Protein AF-A0A1I4FIX0-F1 (afdb_monomer)

Foldseek 3Di:
DDDPDDVVVVVVVVVVVVVPPVPDPPQVVPPDPLVVDLVSQPVVVVCVVVVPDQVLVVLVVVLVVLVVVLVVDPDPVVNVVSVVVNVVSVVVSVVSVVCSVVRD

Sequence (104 aa):
MAQMMNPAIERALTQAAQMTDHSTSAGAGQPLAFLTRPSDAVIDRIMNETQAKPLALGLKQQLTQAMARLRGLIEPEERRAQMRLVADLQTRLGLEMNVMQKYG

Structure (mmCIF, N/CA/C/O backbone):
data_AF-A0A1I4FIX0-F1
#
_entry.id   AF-A0A1I4FIX0-F1
#
loop_
_atom_site.group_PDB
_atom_site.id
_atom_site.type_symbol
_atom_site.label_atom_id
_atom_site.label_alt_id
_atom_site.label_comp_id
_atom_site.label_asym_id
_atom_site.label_entity_id
_atom_site.label_seq_id
_atom_site.pdbx_PDB_ins_code
_atom_site.Cartn_x
_atom_site.Cartn_y
_atom_site.Cartn_z
_atom_site.occupancy
_atom_site.B_iso_or_equiv
_atom_site.auth_seq_id
_atom_site.auth_comp_id
_atom_site.auth_asym_id
_atom_site.auth_atom_id
_atom_site.pdbx_PDB_model_num
ATOM 1 N N . MET A 1 1 ? 28.310 -31.978 -40.748 1.00 35.75 1 MET A N 1
ATOM 2 C CA . MET A 1 1 ? 27.782 -31.495 -42.040 1.00 35.75 1 MET A CA 1
ATOM 3 C C . MET A 1 1 ? 27.485 -30.019 -41.869 1.00 35.75 1 MET A C 1
ATOM 5 O O . MET A 1 1 ? 26.625 -29.684 -41.068 1.00 35.75 1 MET A O 1
ATOM 9 N N . ALA A 1 2 ? 28.316 -29.166 -42.471 1.00 45.72 2 ALA A N 1
ATOM 10 C CA . ALA A 1 2 ? 28.280 -27.720 -42.285 1.00 45.72 2 ALA A CA 1
ATOM 11 C C . ALA A 1 2 ? 26.966 -27.165 -42.836 1.00 45.72 2 ALA A C 1
ATOM 13 O O . ALA A 1 2 ? 26.617 -27.405 -43.991 1.00 45.72 2 ALA A O 1
ATOM 14 N N . GLN A 1 3 ? 26.218 -26.483 -41.978 1.00 57.94 3 GLN A N 1
ATOM 15 C CA . GLN A 1 3 ? 24.966 -25.842 -42.335 1.00 57.94 3 GLN A CA 1
ATOM 16 C C . GLN A 1 3 ? 25.291 -24.764 -43.370 1.00 57.94 3 GLN A C 1
ATOM 18 O O . GLN A 1 3 ? 26.036 -23.831 -43.079 1.00 57.94 3 GLN A O 1
ATOM 23 N N . MET A 1 4 ? 24.809 -24.963 -44.597 1.00 53.41 4 MET A N 1
ATOM 24 C CA . MET A 1 4 ? 24.970 -24.049 -45.724 1.00 53.41 4 MET A CA 1
ATOM 25 C C . MET A 1 4 ? 24.334 -22.712 -45.330 1.00 53.41 4 MET A C 1
ATOM 27 O O . MET A 1 4 ? 23.114 -22.555 -45.371 1.00 53.41 4 MET A O 1
ATOM 31 N N . MET A 1 5 ? 25.164 -21.790 -44.838 1.00 56.53 5 MET A N 1
ATOM 32 C CA . MET A 1 5 ? 24.756 -20.448 -44.452 1.00 56.53 5 MET A CA 1
ATOM 33 C C . MET A 1 5 ? 24.160 -19.787 -45.697 1.00 56.53 5 MET A C 1
ATOM 35 O O . MET A 1 5 ? 24.756 -19.802 -46.773 1.00 56.53 5 MET A O 1
ATOM 39 N N . ASN A 1 6 ? 22.934 -19.282 -45.587 1.00 69.44 6 ASN A N 1
ATOM 40 C CA . ASN A 1 6 ? 22.249 -18.648 -46.705 1.00 69.44 6 ASN A CA 1
ATOM 41 C C . ASN A 1 6 ? 23.110 -17.465 -47.208 1.00 69.44 6 ASN A C 1
ATOM 43 O O . ASN A 1 6 ? 23.415 -16.576 -46.409 1.00 69.44 6 ASN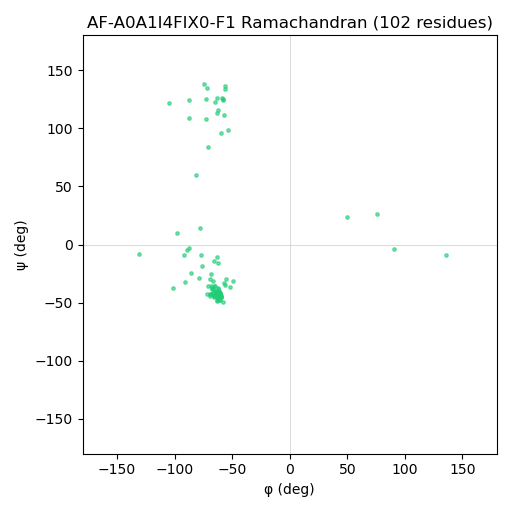 A O 1
ATOM 4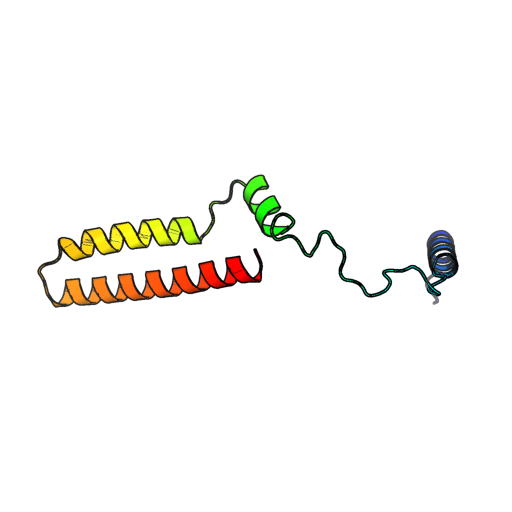7 N N . PRO A 1 7 ? 23.481 -17.400 -48.501 1.00 65.19 7 PRO A N 1
ATOM 48 C CA . PRO A 1 7 ? 24.368 -16.360 -49.037 1.00 65.19 7 PRO A CA 1
ATOM 49 C C . PRO A 1 7 ? 23.793 -14.941 -48.907 1.00 65.19 7 PRO A C 1
ATOM 51 O O . PRO A 1 7 ? 24.524 -13.959 -49.034 1.00 65.19 7 PRO A O 1
ATOM 54 N N . ALA A 1 8 ? 22.489 -14.808 -48.646 1.00 60.88 8 ALA A N 1
ATOM 55 C CA . ALA A 1 8 ? 21.871 -13.534 -48.293 1.00 60.88 8 ALA A CA 1
ATOM 56 C C . ALA A 1 8 ? 22.271 -13.057 -46.884 1.00 60.88 8 ALA A C 1
ATOM 58 O O . ALA A 1 8 ? 22.473 -11.863 -46.679 1.00 60.88 8 ALA A O 1
ATOM 59 N N . ILE A 1 9 ? 22.428 -13.984 -45.932 1.00 65.62 9 ILE A N 1
ATOM 60 C CA . ILE A 1 9 ? 22.838 -13.691 -44.552 1.00 65.62 9 ILE A CA 1
ATOM 61 C C . ILE A 1 9 ? 24.314 -13.294 -44.525 1.00 65.62 9 ILE A C 1
ATOM 63 O O . ILE A 1 9 ? 24.665 -12.302 -43.893 1.00 65.62 9 ILE A O 1
ATOM 67 N N . GLU A 1 10 ? 25.166 -14.005 -45.268 1.00 61.69 10 GLU A N 1
ATOM 68 C CA . GLU A 1 10 ? 26.583 -13.644 -45.391 1.00 61.69 10 GLU A CA 1
ATOM 69 C C . GLU A 1 10 ? 26.756 -12.258 -46.014 1.00 61.69 10 GLU A C 1
ATOM 71 O O . GLU A 1 10 ? 27.496 -11.439 -45.475 1.00 61.69 10 GLU A O 1
ATOM 76 N N . ARG A 1 11 ? 26.003 -11.937 -47.077 1.00 61.34 11 ARG A N 1
ATOM 77 C CA . ARG A 1 11 ? 26.039 -10.596 -47.679 1.00 61.34 11 ARG A CA 1
ATOM 78 C C . ARG A 1 11 ? 25.568 -9.505 -46.722 1.00 61.34 11 ARG A C 1
ATOM 80 O O . ARG A 1 11 ? 26.210 -8.458 -46.658 1.00 61.34 11 ARG A O 1
ATOM 87 N N . ALA A 1 12 ? 24.501 -9.751 -45.962 1.00 61.94 12 ALA A N 1
ATOM 88 C CA . ALA A 1 12 ? 23.996 -8.807 -44.968 1.00 61.94 12 ALA A CA 1
ATOM 89 C C . ALA A 1 12 ? 25.010 -8.567 -43.835 1.00 61.94 12 ALA A C 1
ATOM 91 O O . ALA A 1 12 ? 25.230 -7.423 -43.444 1.00 61.94 12 ALA A O 1
ATOM 92 N N . LEU A 1 13 ? 25.686 -9.620 -43.364 1.00 63.62 13 LEU A N 1
ATOM 93 C CA . LEU A 1 13 ? 26.749 -9.514 -42.362 1.00 63.62 13 LEU A CA 1
ATOM 94 C C . LEU A 1 13 ? 27.973 -8.772 -42.903 1.00 63.62 13 LEU A C 1
ATOM 96 O O . LEU A 1 13 ? 28.512 -7.913 -42.212 1.00 63.62 13 LEU A O 1
ATOM 100 N N . THR A 1 14 ? 28.389 -9.036 -44.145 1.00 61.91 14 THR A N 1
ATOM 101 C CA . THR A 1 14 ? 29.510 -8.308 -44.759 1.00 61.91 14 THR A CA 1
ATOM 102 C C . THR A 1 14 ? 29.176 -6.845 -45.035 1.00 61.91 14 THR A C 1
ATOM 104 O O . THR A 1 14 ? 30.037 -5.993 -44.850 1.00 61.91 14 THR A O 1
ATOM 107 N N . GLN A 1 15 ? 27.935 -6.528 -45.422 1.00 59.69 15 GLN A N 1
ATOM 108 C CA . GLN A 1 15 ? 27.490 -5.141 -45.574 1.00 59.69 15 GLN A CA 1
ATOM 109 C C . GLN A 1 15 ? 27.463 -4.425 -44.226 1.00 59.69 15 GLN A C 1
ATOM 111 O O . GLN A 1 15 ? 27.998 -3.328 -44.121 1.00 59.69 15 GLN A O 1
ATOM 116 N N . ALA A 1 16 ? 26.925 -5.059 -43.182 1.00 56.28 16 ALA A N 1
ATOM 117 C CA . ALA A 1 16 ? 26.939 -4.499 -41.835 1.00 56.28 16 ALA A CA 1
ATOM 118 C C . ALA A 1 16 ? 28.374 -4.268 -41.330 1.00 56.28 16 ALA A C 1
ATOM 120 O O . ALA A 1 16 ? 28.658 -3.202 -40.798 1.00 56.28 16 ALA A O 1
ATOM 121 N N . ALA A 1 17 ? 29.290 -5.211 -41.583 1.00 55.50 17 ALA A N 1
ATOM 122 C CA . ALA A 1 17 ? 30.703 -5.093 -41.223 1.00 55.50 17 ALA A CA 1
ATOM 123 C C . ALA A 1 17 ? 31.446 -3.990 -42.004 1.00 55.50 17 ALA A C 1
ATOM 125 O O . ALA A 1 17 ? 32.369 -3.374 -41.476 1.00 55.50 17 ALA A O 1
ATOM 126 N N . GLN A 1 18 ? 31.044 -3.719 -43.251 1.00 56.59 18 GLN A N 1
ATOM 127 C CA . GLN A 1 18 ? 31.586 -2.620 -44.062 1.00 56.59 18 GLN A CA 1
ATOM 128 C C . GLN A 1 18 ? 30.996 -1.256 -43.683 1.00 56.59 18 GLN A C 1
ATOM 130 O O . GLN A 1 18 ? 31.669 -0.242 -43.829 1.00 56.59 18 GLN A O 1
ATOM 135 N N . MET A 1 19 ? 29.756 -1.217 -43.184 1.00 51.44 19 MET A N 1
ATOM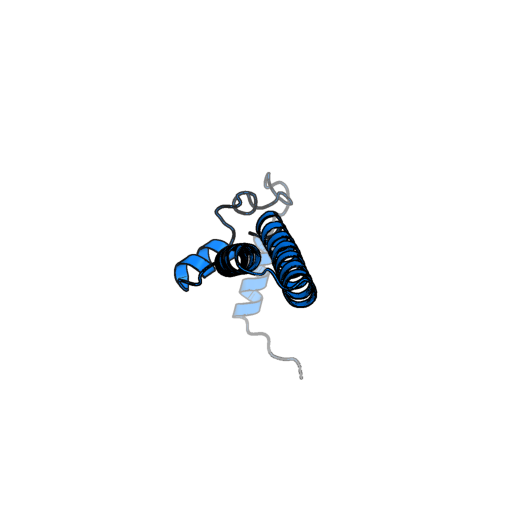 136 C CA . MET A 1 19 ? 29.127 0.006 -42.672 1.00 51.44 19 MET A CA 1
ATOM 137 C C . MET A 1 19 ? 29.642 0.396 -41.283 1.00 51.44 19 MET A C 1
ATOM 139 O O . MET A 1 19 ? 29.508 1.549 -40.880 1.00 51.44 19 MET A O 1
ATOM 143 N N . THR A 1 20 ? 30.262 -0.536 -40.561 1.00 47.22 20 THR A N 1
ATOM 144 C CA . THR A 1 20 ? 30.968 -0.267 -39.308 1.00 47.22 20 THR A CA 1
ATOM 145 C C . THR A 1 20 ? 32.378 0.268 -39.553 1.00 47.22 20 THR A C 1
ATOM 147 O O . THR A 1 20 ? 33.367 -0.281 -39.073 1.00 47.22 20 THR A O 1
ATOM 150 N N . ASP A 1 21 ? 32.466 1.402 -40.249 1.00 47.03 21 ASP A N 1
ATOM 151 C CA . ASP A 1 21 ? 33.521 2.372 -39.967 1.00 47.03 21 ASP A CA 1
ATOM 152 C C . ASP A 1 21 ? 33.192 3.014 -38.610 1.00 47.03 21 ASP A C 1
ATOM 154 O O . ASP A 1 21 ? 32.507 4.029 -38.498 1.00 47.03 21 ASP A O 1
ATOM 158 N N . HIS A 1 22 ? 33.600 2.342 -37.534 1.00 52.38 22 HIS A N 1
ATOM 159 C CA . HIS A 1 22 ? 33.458 2.843 -36.166 1.00 52.38 22 HIS A CA 1
ATOM 160 C C . HIS A 1 22 ? 34.511 3.897 -35.808 1.00 52.38 22 HIS A C 1
ATOM 162 O O . HIS A 1 22 ? 34.668 4.235 -34.632 1.00 52.38 22 HIS A O 1
ATOM 168 N N . SER A 1 23 ? 35.224 4.453 -36.789 1.00 51.12 23 SER A N 1
ATOM 169 C CA . SER A 1 23 ? 36.085 5.596 -36.545 1.00 51.12 23 SER A CA 1
ATOM 170 C C . SER A 1 23 ? 35.287 6.900 -36.692 1.00 51.12 23 SER A C 1
ATOM 172 O O . SER A 1 23 ? 34.924 7.353 -37.771 1.00 51.12 23 SER A O 1
ATOM 174 N N . THR A 1 24 ? 35.045 7.568 -35.560 1.00 52.31 24 THR A N 1
ATOM 175 C CA . THR A 1 24 ? 34.664 8.996 -35.477 1.00 52.31 24 THR A CA 1
ATOM 176 C C . THR A 1 24 ? 33.231 9.433 -35.826 1.00 52.31 24 THR A C 1
ATOM 178 O O . THR A 1 24 ? 33.009 10.618 -36.076 1.00 52.31 24 THR A O 1
ATOM 181 N N . SER A 1 25 ? 32.201 8.586 -35.707 1.00 50.84 25 SER A N 1
ATOM 182 C CA . SER A 1 25 ? 30.844 9.150 -35.574 1.00 50.84 25 SER A CA 1
ATOM 183 C C .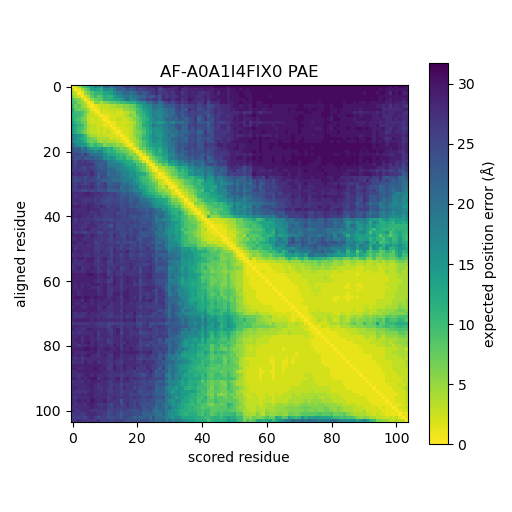 SER A 1 25 ? 30.697 9.765 -34.175 1.00 50.84 25 SER A C 1
ATOM 185 O O . SER A 1 25 ? 30.651 9.036 -33.179 1.00 50.84 25 SER A O 1
ATOM 187 N N . ALA A 1 26 ? 30.664 11.097 -34.085 1.00 50.34 26 ALA A N 1
ATOM 188 C CA . ALA A 1 26 ? 30.431 11.837 -32.846 1.00 50.34 26 ALA A CA 1
ATOM 189 C C . ALA A 1 26 ? 29.130 11.348 -32.182 1.00 50.34 26 ALA A C 1
ATOM 191 O O . ALA A 1 26 ? 28.036 11.717 -32.599 1.00 50.34 26 ALA A O 1
ATOM 192 N N . GLY A 1 27 ? 29.247 10.454 -31.195 1.00 57.66 27 GLY A N 1
ATOM 193 C CA . GLY A 1 27 ? 28.098 9.781 -30.583 1.00 57.66 27 GLY A CA 1
ATOM 194 C C . GLY A 1 27 ? 28.253 8.277 -30.353 1.00 57.66 27 GLY A C 1
ATOM 195 O O . GLY A 1 27 ? 27.421 7.696 -29.662 1.00 57.66 27 GLY A O 1
ATOM 196 N N . ALA A 1 28 ? 29.303 7.629 -30.869 1.00 51.25 28 ALA A N 1
ATOM 197 C CA . ALA A 1 28 ? 29.549 6.214 -30.587 1.00 51.25 28 ALA A CA 1
ATOM 198 C C . ALA A 1 28 ? 29.789 5.999 -29.077 1.00 51.25 28 ALA A C 1
ATOM 200 O O . ALA A 1 28 ? 30.739 6.532 -28.507 1.00 51.25 28 ALA A O 1
ATOM 201 N N . GLY A 1 29 ? 28.891 5.256 -28.424 1.00 60.22 29 GLY A N 1
ATOM 202 C CA . GLY A 1 29 ? 28.893 5.031 -26.972 1.00 60.22 29 GLY A CA 1
ATOM 203 C C . GLY A 1 29 ? 28.081 6.042 -26.152 1.00 60.22 29 GLY A C 1
ATOM 204 O O . GLY A 1 29 ? 27.949 5.865 -24.943 1.00 60.22 29 GLY A O 1
ATOM 205 N N . GLN A 1 30 ? 27.505 7.076 -26.777 1.00 60.28 30 GLN A N 1
ATOM 206 C CA . GLN A 1 30 ? 26.541 7.951 -26.109 1.00 60.28 30 GLN A CA 1
ATOM 207 C C . GLN A 1 30 ? 25.194 7.218 -25.972 1.00 60.28 30 GLN A C 1
ATOM 209 O O . GLN A 1 30 ? 24.760 6.561 -26.924 1.00 60.28 30 GLN A O 1
ATOM 214 N N . PRO A 1 31 ? 24.506 7.325 -24.820 1.00 60.16 31 PRO A N 1
ATOM 215 C CA . PRO A 1 31 ? 23.146 6.822 -24.687 1.00 60.16 31 PRO A CA 1
ATOM 216 C C . PRO A 1 31 ? 22.258 7.453 -25.763 1.00 60.16 31 PRO A C 1
ATOM 218 O O . PRO A 1 31 ? 22.335 8.657 -26.016 1.00 60.16 31 PRO A O 1
ATOM 221 N N . LEU A 1 32 ? 21.406 6.646 -26.396 1.00 61.00 32 LEU A N 1
ATOM 222 C CA . LEU A 1 32 ? 20.469 7.142 -27.399 1.00 61.00 32 LEU A CA 1
ATOM 223 C C . LEU A 1 32 ? 19.577 8.220 -26.765 1.00 61.00 32 LEU A C 1
ATOM 225 O O . LEU A 1 32 ? 18.928 7.971 -25.753 1.00 61.00 32 LEU A O 1
ATOM 229 N N . ALA A 1 33 ? 19.542 9.416 -27.357 1.00 59.03 33 ALA A N 1
ATOM 230 C CA . ALA A 1 33 ? 18.919 10.608 -26.767 1.00 59.03 33 ALA A CA 1
ATOM 231 C C . ALA A 1 33 ? 17.395 10.507 -26.539 1.00 59.03 33 ALA A C 1
ATOM 233 O O . ALA A 1 33 ? 16.813 11.370 -25.887 1.00 59.03 33 ALA A O 1
ATOM 234 N N . PHE A 1 34 ? 16.740 9.478 -27.081 1.00 55.94 34 PHE A N 1
ATOM 235 C CA . PHE A 1 34 ? 15.336 9.172 -26.799 1.00 55.94 34 PHE A CA 1
ATOM 236 C C . PHE A 1 34 ? 15.168 8.313 -25.533 1.00 55.94 34 PHE A C 1
ATOM 238 O O . PHE A 1 34 ? 14.155 8.404 -24.860 1.00 55.94 34 PHE A O 1
ATOM 245 N N . LEU A 1 35 ? 16.187 7.548 -25.124 1.00 52.94 35 LEU A N 1
ATOM 246 C CA . LEU A 1 35 ? 16.167 6.773 -23.874 1.00 52.94 35 LEU A CA 1
ATOM 247 C C . LEU A 1 35 ? 16.414 7.634 -22.626 1.00 52.94 35 LEU A C 1
ATOM 249 O O . LEU A 1 35 ? 16.286 7.148 -21.507 1.00 52.94 35 LEU A O 1
ATOM 253 N N . THR A 1 36 ? 16.795 8.902 -22.792 1.0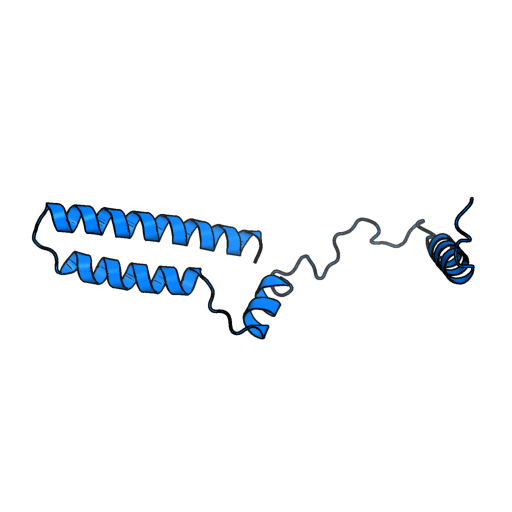0 54.81 36 THR A N 1
ATOM 254 C CA . THR A 1 36 ? 17.027 9.840 -21.682 1.00 54.81 36 THR A CA 1
ATOM 255 C C . THR A 1 36 ? 15.775 10.617 -21.275 1.00 54.81 36 THR A C 1
ATOM 257 O O . THR A 1 36 ? 15.824 11.369 -20.301 1.00 54.81 36 THR A O 1
ATOM 260 N N . ARG A 1 37 ? 14.650 10.456 -21.988 1.00 57.06 37 ARG A N 1
ATOM 261 C CA . ARG A 1 37 ? 13.380 11.115 -21.663 1.00 57.06 37 ARG A CA 1
ATOM 262 C C . ARG A 1 37 ? 12.411 10.109 -21.029 1.00 57.06 37 ARG A C 1
ATOM 264 O O . ARG A 1 37 ? 12.053 9.146 -21.697 1.00 57.06 37 ARG A O 1
ATOM 271 N N . PRO A 1 38 ? 11.916 10.356 -19.801 1.00 55.41 38 PRO A N 1
ATOM 272 C CA . PRO A 1 38 ? 10.932 9.485 -19.145 1.00 55.41 38 PRO A CA 1
ATOM 273 C C . PRO A 1 38 ? 9.666 9.259 -19.989 1.00 55.41 38 PRO A C 1
ATOM 275 O O . PRO A 1 38 ? 9.076 8.193 -19.970 1.00 55.41 38 PRO A O 1
ATOM 278 N N . SER A 1 39 ? 9.287 10.233 -20.824 1.00 53.16 39 SER A N 1
ATOM 279 C CA . SER A 1 39 ? 8.126 10.141 -21.723 1.00 53.16 39 SER A CA 1
ATOM 280 C C . SER A 1 39 ? 8.235 9.084 -22.833 1.00 53.16 39 SER A C 1
ATOM 282 O O . SER A 1 39 ? 7.233 8.805 -23.485 1.00 53.16 39 SER A O 1
ATOM 284 N N . ASP A 1 40 ? 9.431 8.541 -23.085 1.00 53.47 40 ASP A N 1
ATOM 285 C CA . ASP A 1 40 ? 9.672 7.441 -24.032 1.00 53.47 40 ASP A CA 1
ATOM 286 C C . ASP A 1 40 ? 9.755 6.075 -23.325 1.00 53.47 40 ASP A C 1
ATOM 288 O O . ASP A 1 40 ? 10.113 5.069 -23.950 1.00 53.47 40 ASP A O 1
ATOM 292 N N . ALA A 1 41 ? 9.405 6.002 -22.033 1.00 62.75 41 ALA A N 1
ATOM 293 C CA . ALA A 1 41 ? 9.280 4.740 -21.328 1.00 62.75 41 ALA A CA 1
ATOM 294 C C . ALA A 1 41 ? 8.262 3.857 -22.059 1.00 62.75 41 ALA A C 1
ATOM 296 O O . ALA A 1 41 ? 7.057 4.111 -22.090 1.00 62.75 41 ALA A O 1
ATOM 297 N N . VAL A 1 42 ? 8.763 2.779 -22.663 1.00 63.97 42 VAL A N 1
ATOM 298 C CA . VAL A 1 42 ? 7.969 1.753 -23.355 1.00 63.97 42 VAL A CA 1
ATOM 299 C C . VAL A 1 42 ? 6.800 1.277 -22.477 1.00 63.97 42 VAL A C 1
ATOM 301 O O . VAL A 1 42 ? 5.727 0.970 -22.988 1.00 63.97 42 VAL A O 1
ATOM 304 N N . ILE A 1 43 ? 6.990 1.294 -21.155 1.00 61.97 43 ILE A N 1
ATOM 305 C CA . ILE A 1 43 ? 5.989 0.989 -20.130 1.00 61.97 43 ILE A CA 1
ATOM 306 C C . ILE A 1 43 ? 4.757 1.905 -20.231 1.00 61.97 43 ILE A C 1
ATOM 308 O O . ILE A 1 43 ? 3.641 1.392 -20.287 1.00 61.97 43 ILE A O 1
ATOM 312 N N . ASP A 1 44 ? 4.931 3.227 -20.314 1.00 64.06 44 ASP A N 1
ATOM 313 C CA . ASP A 1 44 ? 3.824 4.194 -20.381 1.00 64.06 44 ASP A CA 1
ATOM 314 C C . ASP A 1 44 ? 3.040 4.068 -21.691 1.00 64.06 44 ASP A C 1
ATOM 316 O O . ASP A 1 44 ? 1.806 4.134 -21.707 1.00 64.06 44 ASP A O 1
ATOM 320 N N . ARG A 1 45 ? 3.741 3.820 -22.804 1.00 65.00 45 ARG A N 1
ATOM 321 C CA . ARG A 1 45 ? 3.095 3.534 -24.091 1.00 65.00 45 ARG A CA 1
ATOM 322 C C . ARG A 1 45 ? 2.279 2.237 -24.020 1.00 65.00 45 ARG A C 1
ATOM 324 O O . ARG A 1 45 ? 1.107 2.261 -24.383 1.00 65.00 45 ARG A O 1
ATOM 331 N N . ILE A 1 46 ? 2.839 1.150 -23.482 1.00 65.56 46 ILE A N 1
ATOM 332 C CA . ILE A 1 46 ? 2.129 -0.132 -23.311 1.00 65.56 46 ILE A CA 1
ATOM 333 C C . ILE A 1 46 ? 0.916 0.022 -22.383 1.00 65.56 46 ILE A C 1
ATOM 335 O O . ILE A 1 46 ? -0.155 -0.509 -22.677 1.00 65.56 46 ILE A O 1
ATOM 339 N N . MET A 1 47 ? 1.043 0.746 -21.269 1.00 66.62 47 MET A N 1
ATOM 340 C CA . MET A 1 47 ? -0.073 0.980 -20.344 1.00 66.62 47 MET A CA 1
ATOM 341 C C . MET A 1 47 ? -1.216 1.752 -21.010 1.00 66.62 47 MET A C 1
ATOM 343 O O . MET A 1 47 ? -2.381 1.377 -20.859 1.00 66.62 47 MET A O 1
ATOM 347 N N . ASN A 1 48 ? -0.891 2.782 -21.797 1.00 64.75 48 ASN A N 1
ATOM 348 C CA . ASN A 1 48 ? -1.878 3.551 -22.553 1.00 64.75 48 ASN A CA 1
ATOM 349 C C . ASN A 1 48 ? -2.542 2.714 -23.657 1.00 64.75 48 ASN A C 1
ATOM 351 O O . ASN A 1 48 ? -3.762 2.761 -23.809 1.00 64.75 48 ASN A O 1
ATOM 355 N N . GLU A 1 49 ? -1.766 1.914 -24.392 1.00 63.12 49 GLU A N 1
ATOM 356 C CA . GLU A 1 49 ? -2.267 1.035 -25.459 1.00 63.12 49 GLU A CA 1
ATOM 357 C C . GLU A 1 49 ? -3.169 -0.083 -24.921 1.00 63.12 49 GLU A C 1
ATOM 359 O O . GLU A 1 49 ? -4.162 -0.442 -25.551 1.00 63.12 49 GLU A O 1
ATOM 364 N N . THR A 1 50 ? -2.867 -0.608 -23.732 1.00 69.44 50 THR A N 1
ATOM 365 C CA . THR A 1 50 ? -3.646 -1.688 -23.104 1.00 69.44 50 THR A CA 1
ATOM 366 C C . THR A 1 50 ? -4.827 -1.192 -22.264 1.00 69.44 50 THR A C 1
ATOM 368 O O . THR A 1 50 ? -5.571 -2.010 -21.726 1.00 69.44 50 THR A O 1
ATOM 371 N N . GLN A 1 51 ? -5.008 0.130 -22.119 1.00 60.31 51 GLN A N 1
ATOM 372 C CA . GLN A 1 51 ? -5.920 0.752 -21.142 1.00 60.31 51 GLN A CA 1
ATOM 373 C C . GLN A 1 51 ? -5.748 0.213 -19.706 1.00 60.31 51 GLN A C 1
ATOM 375 O O . GLN A 1 51 ? -6.668 0.279 -18.879 1.00 60.31 51 GLN A O 1
ATOM 380 N N . ALA A 1 52 ? -4.574 -0.333 -19.385 1.00 63.19 52 ALA A N 1
ATOM 381 C CA . ALA A 1 52 ? -4.298 -0.888 -18.075 1.00 63.19 52 ALA A CA 1
ATOM 382 C C . ALA A 1 52 ? -4.141 0.253 -17.063 1.00 63.19 52 ALA A C 1
ATOM 384 O O . ALA A 1 52 ? -3.330 1.163 -17.231 1.00 63.19 52 ALA A O 1
ATOM 385 N N . LYS A 1 53 ? -4.919 0.214 -15.977 1.00 65.81 53 LYS A N 1
ATOM 386 C CA . LYS A 1 53 ? -4.768 1.186 -14.888 1.00 65.81 53 LYS A CA 1
ATOM 387 C C . LYS A 1 53 ? -3.476 0.891 -14.118 1.00 65.81 53 LYS A C 1
ATOM 389 O O . LYS A 1 53 ? -3.273 -0.267 -13.745 1.00 65.81 53 LYS A O 1
ATOM 394 N N . PRO A 1 54 ? -2.656 1.907 -13.789 1.00 75.00 54 PRO A N 1
ATOM 395 C CA . PRO A 1 54 ? -1.472 1.707 -12.963 1.00 75.00 54 PRO A CA 1
ATOM 396 C C . PRO A 1 54 ? -1.845 1.058 -11.627 1.00 75.00 54 PRO A C 1
ATOM 398 O O . PRO A 1 54 ? -2.778 1.509 -10.954 1.00 75.00 54 PRO A O 1
ATOM 401 N N . LEU A 1 55 ? -1.097 0.032 -11.211 1.00 80.38 55 LEU A N 1
ATOM 402 C CA . LEU A 1 55 ? -1.301 -0.666 -9.932 1.00 80.38 55 LEU A CA 1
ATOM 403 C C . LEU A 1 55 ? -1.346 0.310 -8.745 1.00 80.38 55 LEU A C 1
ATOM 405 O O . LEU A 1 55 ? -2.178 0.170 -7.845 1.00 80.38 55 LEU A O 1
ATOM 409 N N . ALA A 1 56 ? -0.532 1.368 -8.798 1.00 84.69 56 ALA A N 1
ATOM 410 C CA . ALA A 1 56 ? -0.516 2.451 -7.820 1.00 84.69 56 ALA A CA 1
ATOM 411 C C . ALA A 1 56 ? -1.887 3.135 -7.631 1.00 84.69 56 ALA A C 1
ATOM 413 O O . ALA A 1 56 ? -2.231 3.525 -6.514 1.00 84.69 56 ALA A O 1
ATOM 414 N N . LEU A 1 57 ? -2.702 3.266 -8.685 1.00 86.12 57 LEU A N 1
ATOM 415 C CA . LEU A 1 57 ? -4.046 3.843 -8.581 1.00 86.12 57 LEU A CA 1
ATOM 416 C C . LEU A 1 57 ? -4.992 2.915 -7.806 1.00 86.12 57 LEU A C 1
ATOM 418 O O . LEU A 1 57 ? -5.738 3.382 -6.944 1.00 86.12 57 LEU A O 1
ATOM 422 N N . GLY A 1 58 ? -4.928 1.608 -8.074 1.00 89.75 58 GLY A N 1
ATOM 423 C CA . GLY A 1 58 ? -5.698 0.603 -7.336 1.00 89.75 58 GLY A CA 1
ATOM 424 C C . GLY A 1 58 ? -5.318 0.570 -5.855 1.00 89.75 58 GLY A C 1
ATOM 425 O O . GLY A 1 58 ? -6.191 0.618 -4.989 1.00 89.75 58 GLY A O 1
ATOM 426 N N . LEU A 1 59 ? -4.016 0.592 -5.556 1.00 92.00 59 LEU A N 1
ATOM 427 C CA . LEU A 1 59 ? -3.505 0.653 -4.183 1.00 92.00 59 LEU A CA 1
ATOM 428 C C . LEU A 1 59 ? -3.932 1.935 -3.459 1.00 92.00 59 LEU A C 1
ATOM 430 O O . LEU A 1 59 ? -4.335 1.871 -2.299 1.00 92.00 59 LEU A O 1
ATOM 434 N N . LYS A 1 60 ? -3.926 3.093 -4.137 1.00 91.69 60 LYS A N 1
ATOM 435 C CA . LYS A 1 60 ? -4.447 4.347 -3.567 1.00 91.69 60 LYS A CA 1
ATOM 436 C C . LYS A 1 60 ? -5.927 4.239 -3.203 1.00 91.69 60 LYS A C 1
ATOM 438 O O . LYS A 1 60 ? -6.299 4.634 -2.103 1.00 91.69 60 LYS A O 1
ATOM 443 N N . GLN A 1 61 ? -6.760 3.678 -4.080 1.00 93.75 61 GLN A N 1
ATOM 444 C CA . GLN A 1 61 ? -8.188 3.489 -3.795 1.00 93.75 61 GLN A CA 1
ATOM 445 C C . GLN A 1 61 ? -8.412 2.562 -2.596 1.00 93.75 61 GLN A C 1
ATOM 447 O O . GLN A 1 61 ? -9.192 2.891 -1.700 1.00 93.75 61 GLN A O 1
ATOM 452 N N . GLN A 1 62 ? -7.693 1.438 -2.544 1.00 92.75 62 GLN A N 1
ATOM 453 C CA . GLN A 1 62 ? -7.753 0.503 -1.419 1.00 92.75 62 GLN A CA 1
ATOM 454 C C . GLN A 1 62 ? -7.305 1.165 -0.113 1.00 92.75 62 GLN A C 1
ATOM 456 O O . GLN A 1 62 ? -7.965 1.006 0.912 1.00 92.75 62 GLN A O 1
ATOM 461 N N . LEU A 1 63 ? -6.235 1.963 -0.150 1.00 95.38 63 LEU A N 1
ATOM 462 C CA . LEU A 1 63 ? -5.745 2.705 1.007 1.00 95.38 63 LEU A CA 1
ATOM 463 C C . LEU A 1 63 ? -6.785 3.715 1.510 1.00 95.38 63 LEU A C 1
ATOM 465 O O . LEU A 1 63 ? -7.065 3.758 2.706 1.00 95.38 63 LEU A O 1
ATOM 469 N N . THR A 1 64 ? -7.406 4.489 0.615 1.00 95.44 64 THR A N 1
ATOM 470 C CA . THR A 1 64 ? -8.468 5.437 0.983 1.00 95.44 64 THR A CA 1
ATOM 471 C C . THR A 1 64 ? -9.650 4.725 1.639 1.00 95.44 64 THR A C 1
ATOM 473 O O . THR A 1 64 ? -10.124 5.162 2.689 1.00 95.44 64 THR A O 1
ATOM 476 N N . GLN A 1 65 ? -10.098 3.601 1.074 1.00 95.31 65 GLN A N 1
ATOM 477 C CA . GLN A 1 65 ? -11.173 2.795 1.658 1.00 95.31 65 GLN A CA 1
ATOM 478 C C . GLN A 1 65 ? -10.776 2.222 3.023 1.00 95.31 65 GLN A C 1
ATOM 480 O O . GLN A 1 65 ? -11.564 2.267 3.968 1.00 95.31 65 GLN A O 1
ATOM 485 N N . ALA A 1 66 ? -9.546 1.725 3.157 1.00 94.44 66 ALA A N 1
ATOM 486 C CA . ALA A 1 66 ? -9.041 1.171 4.403 1.00 94.44 66 ALA A CA 1
ATOM 487 C C . ALA A 1 66 ? -8.944 2.228 5.513 1.00 94.44 66 ALA A C 1
ATOM 489 O O . ALA A 1 66 ? -9.331 1.962 6.653 1.00 94.44 66 ALA A O 1
ATOM 490 N N . MET A 1 67 ? -8.491 3.439 5.183 1.00 94.62 67 MET A N 1
ATOM 491 C CA . MET A 1 67 ? -8.458 4.568 6.113 1.00 94.62 67 MET A CA 1
ATOM 492 C C . MET A 1 67 ? -9.863 5.042 6.496 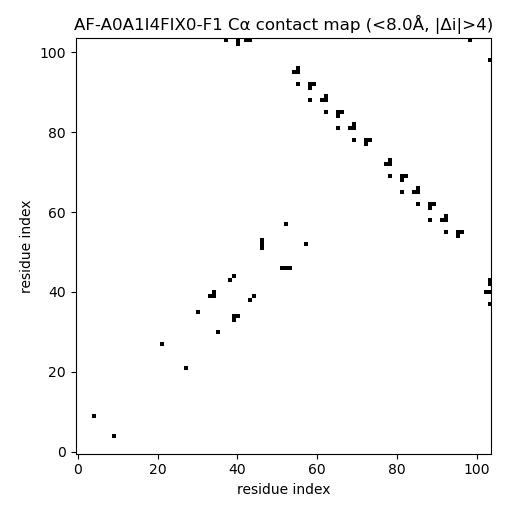1.00 94.62 67 MET A C 1
ATOM 494 O O . MET A 1 67 ? -10.089 5.391 7.653 1.00 94.62 67 MET A O 1
ATOM 498 N N . ALA A 1 68 ? -10.816 5.036 5.559 1.00 95.56 68 ALA A N 1
ATOM 499 C CA . ALA A 1 68 ? -12.208 5.368 5.852 1.00 95.56 68 ALA A CA 1
ATOM 500 C C . ALA A 1 68 ? -12.827 4.360 6.833 1.00 95.56 68 ALA A C 1
ATOM 502 O O . ALA A 1 68 ? -13.432 4.768 7.821 1.00 95.56 68 ALA A O 1
ATOM 503 N N . ARG A 1 69 ? -12.597 3.056 6.621 1.00 92.94 69 ARG A N 1
ATOM 504 C CA . ARG A 1 69 ? -13.029 1.998 7.551 1.00 92.94 69 ARG A CA 1
ATOM 505 C C . ARG A 1 69 ? -12.399 2.159 8.931 1.00 92.94 69 ARG A C 1
ATOM 507 O O . ARG A 1 69 ? -13.106 2.076 9.925 1.00 92.94 69 ARG A O 1
ATOM 514 N N . LEU A 1 70 ? -11.103 2.474 8.998 1.00 92.94 70 LEU A N 1
ATOM 515 C CA . LEU A 1 70 ? -10.393 2.671 10.265 1.00 92.94 70 LEU A CA 1
ATOM 516 C C . LEU A 1 70 ? -11.025 3.761 11.148 1.00 92.94 70 LEU A C 1
ATOM 518 O O . LEU A 1 70 ? -10.989 3.644 12.369 1.00 92.94 70 LEU A O 1
ATOM 522 N N . ARG A 1 71 ? -11.611 4.809 10.550 1.00 92.62 71 ARG A N 1
ATOM 523 C CA . ARG A 1 71 ? -12.289 5.888 11.292 1.00 92.62 71 ARG A CA 1
ATOM 524 C C . ARG A 1 71 ? -13.581 5.433 11.972 1.00 92.62 71 ARG A C 1
ATOM 526 O O . ARG A 1 71 ? -13.978 6.060 12.945 1.00 92.62 71 ARG A O 1
ATOM 533 N N . GLY A 1 72 ? -14.229 4.391 11.453 1.00 91.56 72 GLY A N 1
ATOM 534 C CA . GLY A 1 72 ? -15.473 3.846 12.002 1.00 91.56 72 GLY A CA 1
ATOM 535 C C . GLY A 1 72 ? -15.275 2.724 13.023 1.00 91.56 72 GLY A C 1
ATOM 536 O O . GLY A 1 72 ? -16.247 2.314 13.647 1.00 91.56 72 GLY A O 1
ATOM 537 N N . LEU A 1 73 ? -14.049 2.218 13.197 1.00 93.75 73 LEU A N 1
ATOM 538 C CA . LEU A 1 73 ? -13.762 1.116 14.118 1.00 93.75 73 LEU A CA 1
ATOM 539 C C . LEU A 1 73 ? -13.483 1.635 15.530 1.00 93.75 73 LEU A C 1
ATOM 541 O O . LEU A 1 73 ? -12.577 2.445 15.741 1.00 93.75 73 LEU A O 1
ATOM 545 N N . ILE A 1 74 ? -14.252 1.122 16.489 1.00 92.38 74 ILE A N 1
ATOM 546 C CA . ILE A 1 74 ? -14.138 1.433 17.921 1.00 92.38 74 ILE A CA 1
ATOM 547 C C . ILE A 1 74 ? -13.405 0.300 18.645 1.00 92.38 74 ILE A C 1
ATOM 549 O O . ILE A 1 74 ? -12.571 0.565 19.510 1.00 92.38 74 ILE A O 1
ATOM 553 N N . GLU A 1 75 ? -13.664 -0.947 18.241 1.00 95.12 75 GLU A N 1
ATOM 554 C CA . GLU A 1 75 ? -13.058 -2.129 18.845 1.00 95.12 75 GLU A CA 1
ATOM 555 C C . GLU A 1 75 ? -11.531 -2.134 18.660 1.00 95.12 75 GLU A C 1
ATOM 557 O O . GLU A 1 75 ? -11.037 -2.016 17.531 1.00 95.12 75 GLU A O 1
ATOM 562 N N . PRO A 1 76 ? -10.747 -2.260 19.746 1.00 92.25 76 PRO A N 1
ATOM 563 C CA . PRO A 1 76 ? -9.304 -2.050 19.710 1.00 92.25 76 PRO A CA 1
ATOM 564 C C . PRO A 1 76 ? -8.564 -3.096 18.869 1.00 92.25 76 PRO A C 1
ATOM 566 O 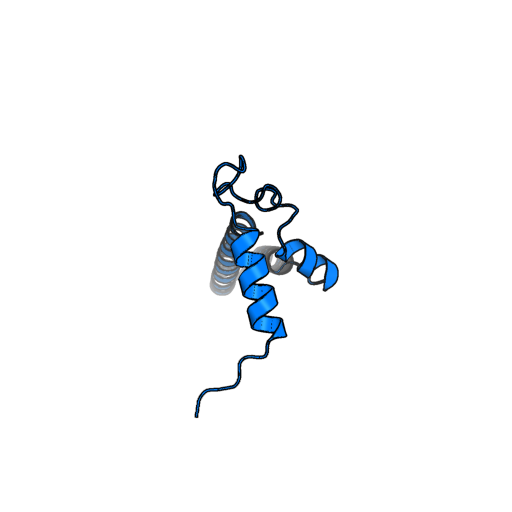O . PRO A 1 76 ? -7.636 -2.741 18.137 1.00 92.25 76 PRO A O 1
ATOM 569 N N . GLU A 1 77 ? -8.984 -4.361 18.920 1.00 94.12 77 GLU A N 1
ATOM 570 C CA . GLU A 1 77 ? -8.370 -5.438 18.134 1.00 94.12 77 GLU A CA 1
ATOM 571 C C . GLU A 1 77 ? -8.662 -5.286 16.635 1.00 94.12 77 GLU A C 1
ATOM 573 O O . GLU A 1 77 ? -7.749 -5.345 15.805 1.00 94.12 77 GLU A O 1
ATOM 578 N N . GLU A 1 78 ? -9.909 -4.977 16.273 1.00 92.69 78 GLU A N 1
ATOM 579 C CA . GLU A 1 78 ? -10.296 -4.724 14.880 1.00 92.69 78 GLU A CA 1
ATOM 580 C C . GLU A 1 78 ? -9.593 -3.487 14.321 1.00 92.69 78 GLU A C 1
ATOM 582 O O . GLU A 1 78 ? -9.078 -3.492 13.198 1.00 92.69 78 GLU A O 1
ATOM 587 N N . ARG A 1 79 ? -9.490 -2.428 15.130 1.00 94.94 79 ARG A N 1
ATOM 588 C CA . ARG A 1 79 ? -8.777 -1.205 14.769 1.00 94.94 79 ARG A CA 1
ATOM 589 C C . ARG A 1 79 ? -7.290 -1.476 14.543 1.00 94.94 79 ARG A C 1
ATOM 591 O O . ARG A 1 79 ? -6.720 -0.958 13.582 1.00 94.94 79 ARG A O 1
ATOM 598 N N . ARG A 1 80 ? -6.657 -2.316 15.368 1.00 94.88 80 ARG A N 1
ATOM 599 C CA . ARG A 1 80 ? -5.250 -2.717 15.206 1.00 94.88 80 ARG A CA 1
ATOM 600 C C . ARG A 1 80 ? -5.032 -3.546 13.941 1.00 94.88 80 ARG A C 1
ATOM 602 O O . ARG A 1 80 ? -4.081 -3.282 13.200 1.00 94.88 80 ARG A O 1
ATOM 609 N N . ALA A 1 81 ? -5.912 -4.505 13.663 1.00 95.75 81 ALA A N 1
ATOM 610 C CA . ALA A 1 81 ? -5.875 -5.285 12.428 1.00 95.75 81 ALA A CA 1
ATOM 611 C C . ALA A 1 81 ? -6.019 -4.378 11.194 1.00 95.75 81 ALA A C 1
ATOM 613 O O . ALA A 1 81 ? -5.241 -4.480 10.242 1.00 95.75 81 ALA A O 1
ATOM 614 N N . GLN A 1 82 ? -6.941 -3.416 11.251 1.00 96.12 82 GLN A N 1
ATOM 615 C CA . GLN A 1 82 ? -7.154 -2.452 10.178 1.00 96.12 82 GLN A CA 1
ATOM 616 C C . GLN A 1 82 ? -5.960 -1.502 9.994 1.00 96.12 82 GLN A C 1
ATOM 618 O O . GLN A 1 82 ? -5.582 -1.207 8.861 1.00 96.12 82 GLN A O 1
ATOM 623 N N . MET A 1 83 ? -5.311 -1.060 11.077 1.00 94.44 83 MET A N 1
ATOM 624 C CA . MET A 1 83 ? -4.066 -0.282 10.996 1.00 94.44 83 MET A C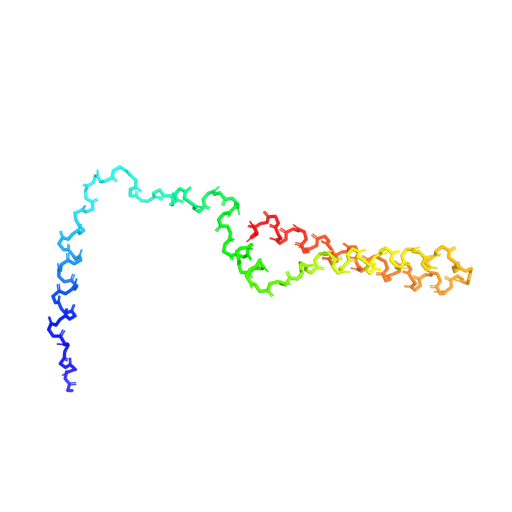A 1
ATOM 625 C C . MET A 1 83 ? -2.938 -1.069 10.326 1.00 94.44 83 MET A C 1
ATOM 627 O O . MET A 1 83 ? -2.201 -0.507 9.519 1.00 94.44 83 MET A O 1
ATOM 631 N N . ARG A 1 84 ? -2.818 -2.372 10.611 1.00 97.25 84 ARG A N 1
ATOM 632 C CA . ARG A 1 84 ? -1.823 -3.238 9.962 1.00 97.25 84 ARG A CA 1
ATOM 633 C C . ARG A 1 84 ? -2.057 -3.335 8.455 1.00 97.25 84 ARG A C 1
ATOM 635 O O . ARG A 1 84 ? -1.102 -3.254 7.690 1.00 97.25 84 ARG A O 1
ATOM 642 N N . LEU A 1 85 ? -3.315 -3.459 8.037 1.00 95.44 85 LEU A N 1
ATOM 643 C CA . LEU A 1 85 ? -3.687 -3.462 6.623 1.00 95.44 85 LEU A CA 1
ATOM 644 C C . LEU A 1 85 ? -3.373 -2.119 5.945 1.00 95.44 85 LEU A C 1
ATOM 646 O O . LEU A 1 85 ? -2.834 -2.098 4.842 1.00 95.44 85 LEU A O 1
ATOM 650 N N . VAL A 1 86 ? -3.650 -0.995 6.613 1.00 96.69 86 VAL A N 1
ATOM 651 C CA . VAL A 1 86 ? -3.273 0.342 6.119 1.00 96.69 86 VAL A CA 1
ATOM 652 C C . VAL A 1 86 ? -1.757 0.455 5.935 1.00 96.69 86 VAL A C 1
ATOM 654 O O . VAL A 1 86 ? -1.316 0.934 4.892 1.00 96.69 86 VAL A O 1
ATOM 657 N N . ALA A 1 87 ? -0.964 -0.014 6.902 1.00 96.62 87 ALA A N 1
ATOM 658 C CA . ALA A 1 87 ? 0.495 0.018 6.816 1.00 96.62 87 ALA A CA 1
ATOM 659 C C . ALA A 1 87 ? 1.027 -0.820 5.639 1.00 96.62 87 ALA A C 1
ATOM 661 O O . ALA A 1 87 ? 1.847 -0.331 4.866 1.00 96.62 87 ALA A O 1
ATOM 662 N N . ASP A 1 88 ? 0.514 -2.039 5.445 1.00 96.69 88 ASP A N 1
ATOM 663 C CA . ASP A 1 88 ? 0.900 -2.901 4.317 1.00 96.69 88 ASP A CA 1
ATOM 664 C C . ASP A 1 88 ? 0.573 -2.248 2.961 1.00 96.69 88 ASP A C 1
ATOM 666 O O . ASP A 1 88 ? 1.420 -2.178 2.068 1.00 96.69 88 ASP A O 1
ATOM 670 N N . LEU A 1 89 ? -0.626 -1.669 2.820 1.00 95.69 89 LEU A N 1
ATOM 671 C CA . LEU A 1 89 ? -1.022 -0.947 1.606 1.00 95.69 89 LEU A CA 1
ATOM 672 C C . LEU A 1 89 ? -0.133 0.277 1.331 1.00 95.69 89 LEU A C 1
ATOM 674 O O . LEU A 1 89 ? 0.201 0.537 0.174 1.00 95.69 89 LEU A O 1
ATOM 678 N N . GLN A 1 90 ? 0.279 1.012 2.368 1.00 94.69 90 GLN A N 1
ATOM 679 C CA . GLN A 1 90 ? 1.217 2.132 2.228 1.00 94.69 90 GLN A CA 1
ATOM 680 C C . GLN A 1 90 ? 2.596 1.666 1.762 1.00 94.69 90 GLN A C 1
ATOM 682 O O . GLN A 1 90 ? 3.165 2.278 0.857 1.00 94.69 90 GLN A O 1
ATOM 687 N N . THR A 1 91 ? 3.122 0.580 2.335 1.00 96.25 91 THR A N 1
ATOM 688 C CA . THR A 1 91 ? 4.415 0.018 1.926 1.00 96.25 91 THR A CA 1
ATOM 689 C C . THR A 1 91 ? 4.384 -0.421 0.468 1.00 96.25 91 THR A C 1
ATOM 691 O O . THR A 1 91 ? 5.258 -0.028 -0.303 1.00 96.25 91 THR A O 1
ATOM 694 N N . ARG A 1 92 ? 3.351 -1.165 0.057 1.00 93.12 92 ARG A N 1
ATOM 695 C CA . ARG A 1 92 ? 3.188 -1.595 -1.340 1.00 93.12 92 ARG A CA 1
ATOM 696 C C . ARG A 1 92 ? 3.084 -0.407 -2.287 1.00 93.12 92 ARG A C 1
ATOM 698 O O . ARG A 1 92 ? 3.775 -0.381 -3.297 1.00 93.12 92 ARG A O 1
ATOM 705 N N . LEU A 1 93 ? 2.292 0.609 -1.939 1.00 92.69 93 LEU A N 1
ATOM 706 C CA . LEU A 1 93 ? 2.192 1.823 -2.748 1.00 92.69 93 LEU A CA 1
ATOM 707 C C . LEU A 1 93 ? 3.549 2.531 -2.880 1.00 92.69 93 LEU A C 1
ATOM 709 O O . LEU A 1 93 ? 3.891 2.986 -3.966 1.00 92.69 93 LEU A O 1
ATOM 713 N N . GLY A 1 94 ? 4.328 2.612 -1.800 1.00 90.50 94 GLY A N 1
ATOM 714 C CA . GLY A 1 94 ? 5.671 3.192 -1.830 1.00 90.50 94 GLY A CA 1
ATOM 715 C C . GLY A 1 94 ? 6.627 2.434 -2.752 1.00 90.50 94 GLY A C 1
ATOM 716 O O . GLY A 1 94 ? 7.372 3.065 -3.501 1.00 90.50 94 GLY A O 1
ATOM 717 N N . LEU A 1 95 ? 6.572 1.099 -2.743 1.00 90.50 95 LEU A N 1
ATOM 718 C CA . LEU A 1 95 ? 7.356 0.254 -3.648 1.00 90.50 95 LEU A CA 1
ATOM 719 C C . LEU A 1 95 ? 6.968 0.493 -5.110 1.00 90.50 95 LEU A C 1
ATOM 721 O O . LEU A 1 95 ? 7.847 0.766 -5.922 1.00 90.50 95 LEU A O 1
ATOM 725 N N . GLU A 1 96 ? 5.672 0.482 -5.426 1.00 87.19 96 GLU A N 1
ATOM 726 C CA . GLU A 1 96 ? 5.185 0.736 -6.789 1.00 87.19 96 GLU A CA 1
ATOM 727 C C . GLU A 1 96 ? 5.582 2.129 -7.290 1.00 87.19 96 GLU A C 1
ATOM 729 O O . GLU A 1 96 ? 6.049 2.283 -8.415 1.00 87.19 96 GLU A O 1
ATOM 734 N N . MET A 1 97 ? 5.469 3.157 -6.443 1.00 84.88 97 MET A N 1
ATOM 735 C CA . MET A 1 97 ? 5.897 4.512 -6.805 1.00 84.88 97 MET A CA 1
ATOM 736 C C . MET A 1 97 ? 7.412 4.591 -7.032 1.00 84.88 97 MET A C 1
ATOM 738 O O . MET A 1 97 ? 7.852 5.319 -7.917 1.00 84.88 97 MET A O 1
ATOM 742 N N . ASN A 1 98 ? 8.215 3.843 -6.268 1.00 84.12 98 ASN A N 1
ATOM 743 C CA . ASN A 1 98 ? 9.666 3.784 -6.454 1.00 84.12 98 ASN A CA 1
ATOM 744 C C . ASN A 1 98 ? 10.040 3.080 -7.767 1.00 84.12 98 ASN A C 1
ATOM 746 O O . ASN A 1 98 ? 10.914 3.553 -8.487 1.00 84.12 98 ASN A O 1
ATOM 750 N N . VAL A 1 99 ? 9.356 1.977 -8.089 1.00 81.94 99 VAL A N 1
ATOM 751 C CA . VAL A 1 99 ? 9.513 1.259 -9.362 1.00 81.94 99 VAL A CA 1
ATOM 752 C C . VAL A 1 99 ? 9.152 2.179 -10.523 1.00 81.94 99 VAL A C 1
ATOM 754 O O . VAL A 1 99 ? 9.949 2.326 -11.442 1.00 81.94 99 VAL A O 1
ATOM 757 N N . MET A 1 100 ? 8.016 2.870 -10.442 1.00 76.94 100 MET A N 1
ATOM 758 C CA . MET A 1 100 ? 7.577 3.817 -11.467 1.00 76.94 100 MET A CA 1
ATOM 759 C C . MET A 1 100 ? 8.556 4.987 -11.636 1.00 76.94 100 MET A C 1
ATOM 761 O O . MET A 1 100 ? 8.815 5.407 -12.749 1.00 76.94 100 MET A O 1
ATOM 765 N N . GLN A 1 101 ? 9.162 5.492 -10.559 1.00 75.19 101 GLN A N 1
ATOM 766 C CA . GLN A 1 101 ? 10.184 6.543 -10.659 1.00 75.19 101 GLN A CA 1
ATOM 767 C C . GLN A 1 101 ? 11.504 6.070 -11.282 1.00 75.19 101 GLN A C 1
ATOM 769 O O . GLN A 1 101 ? 12.234 6.883 -11.840 1.00 75.19 101 GLN A O 1
ATOM 774 N N . LYS A 1 102 ? 11.856 4.791 -11.120 1.00 71.69 102 LYS A N 1
ATOM 775 C CA . LYS A 1 102 ? 13.130 4.232 -11.602 1.00 71.69 102 LYS A CA 1
ATOM 776 C C . LYS A 1 102 ? 13.049 3.650 -13.007 1.00 71.69 102 LYS A C 1
ATOM 778 O O . LYS A 1 102 ? 14.063 3.631 -13.698 1.00 71.69 102 LYS A O 1
ATOM 783 N N . TYR A 1 103 ? 11.892 3.105 -13.367 1.00 69.50 103 TYR A N 1
ATOM 784 C CA . TYR A 1 103 ? 11.705 2.285 -14.565 1.00 69.50 103 TYR A CA 1
ATOM 785 C C . TYR A 1 103 ? 10.503 2.707 -15.419 1.00 69.50 103 TYR A C 1
ATOM 787 O O . TYR A 1 103 ? 10.310 2.129 -16.490 1.00 69.50 103 TYR A O 1
ATOM 795 N N . GLY A 1 104 ? 9.678 3.632 -14.925 1.00 60.22 104 GLY A N 1
ATOM 796 C CA . GLY A 1 104 ? 8.659 4.312 -15.720 1.00 60.22 104 GLY A CA 1
ATOM 797 C C . GLY A 1 104 ? 9.197 5.569 -16.382 1.00 60.22 104 GLY A C 1
ATOM 798 O O . GLY A 1 104 ? 10.402 5.877 -16.227 1.00 60.22 104 GLY A O 1
#

pLDDT: mean 73.77, std 17.54, range [35.75, 97.25]

Radius of gyration: 26.31 Å; Cα contacts (8 Å, |Δi|>4): 41; chains: 1; bounding box: 52×43×69 Å

Organism: NCBI:txid1280847

Solvent-accessible surface area (backbone atoms only — not comparable to full-atom values): 6199 Å² total; per-residue (Å²): 133,83,78,79,71,55,70,67,58,55,48,51,53,52,49,53,59,65,67,58,66,79,77,79,61,91,58,80,89,55,78,61,80,63,80,76,38,62,92,59,25,66,58,58,54,50,32,62,75,65,69,52,74,59,66,52,58,58,38,49,53,51,38,54,52,44,53,55,53,45,74,75,49,78,53,68,67,61,33,51,55,42,50,52,53,42,51,53,40,51,52,52,36,53,50,47,52,50,48,44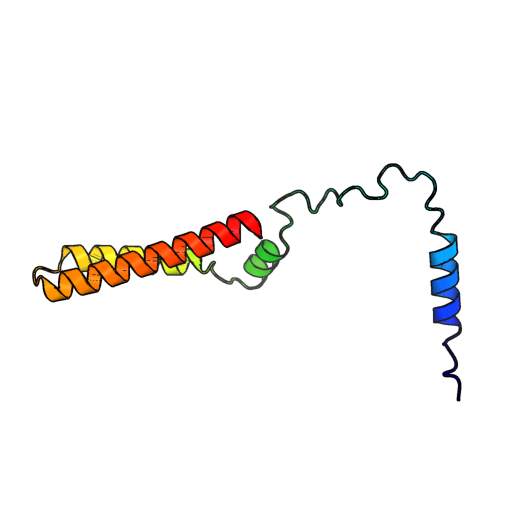,71,74,69,60

Secondary structure (DSSP, 8-state):
------HHHHHHHHHHHHH---S--TTTTSPPTTTT-GGG-HHHHHHHHTTPPPHHHHHHHHHHHHHHHHHH--SHHHHHHHHHHHHHHHHHHHHHHHHHHHH-

Mean predicted aligned error: 16.71 Å